Protein AF-A0A820T9Z4-F1 (afdb_monomer_lite)

Structure (mmCIF, N/CA/C/O backbone):
data_AF-A0A820T9Z4-F1
#
_entry.id   AF-A0A820T9Z4-F1
#
loop_
_atom_site.group_PDB
_atom_site.id
_atom_site.type_symbol
_atom_site.label_atom_id
_atom_site.label_alt_id
_atom_site.label_comp_id
_atom_site.label_asym_id
_atom_site.label_entity_id
_atom_site.label_seq_id
_atom_site.pdbx_PDB_ins_code
_atom_site.Cartn_x
_atom_site.Cartn_y
_atom_site.Cartn_z
_atom_site.occupancy
_atom_site.B_iso_or_equiv
_atom_site.auth_seq_id
_atom_site.auth_comp_id
_atom_site.auth_asym_id
_atom_site.auth_atom_id
_atom_site.pdbx_PDB_model_num
ATOM 1 N N . MET A 1 1 ? -10.620 9.710 12.902 1.00 73.00 1 MET A N 1
ATOM 2 C CA . MET A 1 1 ? -9.878 10.283 11.767 1.00 73.00 1 MET A CA 1
ATOM 3 C C . MET A 1 1 ? -8.495 9.662 11.683 1.00 73.00 1 MET A C 1
ATOM 5 O O . MET A 1 1 ? -7.692 9.836 12.588 1.00 73.00 1 MET A O 1
ATOM 9 N N . LEU A 1 2 ? -8.281 8.861 10.643 1.00 75.75 2 LEU A N 1
ATOM 10 C CA . LEU A 1 2 ? -7.018 8.223 10.296 1.00 75.75 2 LEU A CA 1
ATOM 11 C C . LEU A 1 2 ? -6.470 8.927 9.055 1.00 75.75 2 LEU A C 1
ATOM 13 O O . LEU A 1 2 ? -7.157 8.989 8.034 1.00 75.75 2 LEU A O 1
ATOM 17 N N . THR A 1 3 ? -5.241 9.421 9.142 1.00 80.69 3 THR A N 1
ATOM 18 C CA . THR A 1 3 ? -4.531 9.989 7.995 1.00 80.69 3 THR A CA 1
ATOM 19 C C . THR A 1 3 ? -3.560 8.948 7.468 1.00 80.69 3 THR A C 1
ATOM 21 O O . THR A 1 3 ? -2.650 8.517 8.178 1.00 80.69 3 THR A O 1
ATOM 24 N N . ILE A 1 4 ? -3.767 8.532 6.224 1.00 77.88 4 ILE A N 1
ATOM 25 C CA . ILE A 1 4 ? -2.892 7.597 5.524 1.00 77.88 4 ILE A CA 1
ATOM 26 C C . ILE A 1 4 ? -2.071 8.417 4.541 1.00 77.88 4 ILE A C 1
ATOM 28 O O . ILE A 1 4 ? -2.635 9.112 3.700 1.00 77.88 4 ILE A O 1
ATOM 32 N N . THR A 1 5 ? -0.753 8.343 4.659 1.00 80.38 5 THR A N 1
ATOM 33 C CA . THR A 1 5 ? 0.201 9.002 3.771 1.00 80.38 5 THR A CA 1
ATOM 34 C C . THR A 1 5 ? 1.020 7.957 3.033 1.00 80.38 5 THR A C 1
ATOM 36 O O . THR A 1 5 ? 1.275 6.857 3.529 1.00 80.38 5 THR A O 1
ATOM 39 N N . TRP A 1 6 ? 1.449 8.291 1.828 1.00 80.75 6 TRP A N 1
ATOM 40 C CA . TRP A 1 6 ? 2.347 7.456 1.048 1.00 80.75 6 TRP A CA 1
ATOM 41 C C . TRP A 1 6 ? 3.379 8.328 0.350 1.00 80.75 6 TRP A C 1
ATOM 43 O O . TRP A 1 6 ? 3.104 9.452 -0.068 1.00 80.75 6 TRP A O 1
ATOM 53 N N . GLU A 1 7 ? 4.581 7.785 0.225 1.00 71.88 7 GLU A N 1
ATOM 54 C CA . GLU A 1 7 ? 5.664 8.400 -0.528 1.00 71.88 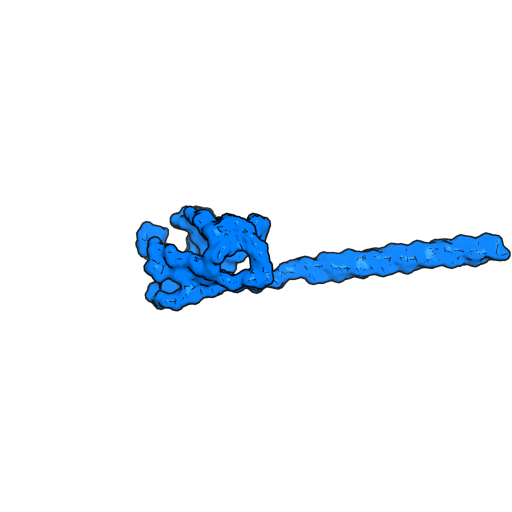7 GLU A CA 1
ATOM 55 C C . GLU A 1 7 ? 6.035 7.475 -1.675 1.00 71.88 7 GLU A C 1
ATOM 57 O O . GLU A 1 7 ? 6.260 6.277 -1.484 1.00 71.88 7 GLU A O 1
ATOM 62 N N . TYR A 1 8 ? 6.092 8.043 -2.875 1.00 67.94 8 TYR A N 1
ATOM 63 C CA . TYR A 1 8 ? 6.411 7.306 -4.083 1.00 67.94 8 TYR A CA 1
ATOM 64 C C . TYR A 1 8 ? 7.544 7.986 -4.830 1.00 67.94 8 TYR A C 1
ATOM 66 O O . TYR A 1 8 ? 7.559 9.200 -5.015 1.00 67.94 8 TYR A O 1
ATOM 74 N N . THR A 1 9 ? 8.479 7.174 -5.302 1.00 60.81 9 THR A N 1
ATOM 75 C CA . THR A 1 9 ? 9.619 7.612 -6.111 1.00 60.81 9 THR A CA 1
ATOM 76 C C . THR A 1 9 ? 9.312 7.650 -7.612 1.00 60.81 9 THR A C 1
ATOM 78 O O . THR A 1 9 ? 10.121 8.154 -8.384 1.00 60.81 9 THR A O 1
ATOM 81 N N . LEU A 1 10 ? 8.154 7.139 -8.048 1.00 60.81 10 LEU A N 1
ATOM 82 C CA . LEU A 1 10 ? 7.775 6.983 -9.458 1.00 60.81 10 LEU A CA 1
ATOM 83 C C . LEU A 1 10 ? 6.380 7.569 -9.747 1.00 60.81 10 LEU A C 1
ATOM 85 O O . LEU A 1 10 ? 5.541 7.609 -8.847 1.00 60.81 10 LEU A O 1
ATOM 89 N N . PRO A 1 11 ? 6.096 7.980 -11.002 1.00 62.56 11 PRO A N 1
ATOM 90 C CA . PRO A 1 11 ? 4.793 8.514 -11.385 1.00 62.56 11 PRO A CA 1
ATOM 91 C C . PRO A 1 11 ? 3.697 7.449 -11.267 1.00 62.56 11 PRO A C 1
ATOM 93 O O . PRO A 1 11 ? 3.759 6.373 -11.873 1.00 62.56 11 PRO A O 1
ATOM 96 N N . LEU A 1 12 ? 2.672 7.769 -10.485 1.00 72.00 12 LEU A N 1
ATOM 97 C CA . LEU A 1 12 ? 1.583 6.859 -10.146 1.00 72.00 12 LEU A CA 1
ATOM 98 C C . LEU A 1 12 ? 0.534 6.781 -11.255 1.00 72.00 12 LEU A C 1
ATOM 100 O O . LEU A 1 12 ? 0.398 7.701 -12.065 1.00 72.00 12 LEU A O 1
ATOM 104 N N . PRO A 1 13 ? -0.242 5.684 -11.317 1.00 78.62 13 PRO A N 1
ATOM 105 C CA . PRO A 1 13 ? -1.492 5.699 -12.063 1.00 78.62 13 PRO A CA 1
ATOM 106 C C . PRO A 1 13 ? -2.425 6.790 -11.521 1.00 78.62 13 PRO A C 1
ATOM 108 O O . PRO A 1 13 ? -2.401 7.110 -10.338 1.00 78.62 13 PRO A O 1
ATOM 111 N N . ARG A 1 14 ? -3.311 7.299 -12.383 1.00 83.31 14 ARG A N 1
ATOM 112 C CA . ARG A 1 14 ? -4.308 8.319 -12.019 1.00 83.31 14 ARG A CA 1
ATOM 113 C C . ARG A 1 14 ? -5.209 7.899 -10.854 1.00 83.31 14 ARG A C 1
ATOM 115 O O . ARG A 1 14 ? -5.697 8.753 -10.130 1.00 83.31 14 ARG A O 1
ATOM 122 N N . TYR A 1 15 ? -5.418 6.596 -10.675 1.00 83.62 15 TYR A N 1
ATOM 123 C CA . TYR A 1 15 ? -6.235 6.059 -9.598 1.00 83.62 15 TYR A CA 1
ATOM 124 C C . TYR A 1 15 ? -5.507 4.946 -8.847 1.00 83.62 15 TYR A C 1
ATOM 126 O O . TYR A 1 15 ? -4.915 4.052 -9.458 1.00 83.62 15 TYR A O 1
ATOM 134 N N . ILE A 1 16 ? -5.593 5.000 -7.522 1.00 85.69 16 ILE A N 1
ATOM 135 C CA . ILE A 1 16 ? -5.062 4.020 -6.575 1.00 85.69 16 ILE A CA 1
ATOM 136 C C . ILE A 1 16 ? -6.239 3.451 -5.785 1.00 85.69 16 ILE A C 1
ATOM 138 O O . ILE A 1 16 ? -7.150 4.181 -5.399 1.00 85.69 16 ILE A O 1
ATOM 142 N N . HIS A 1 17 ? -6.239 2.145 -5.538 1.00 89.50 17 HIS A N 1
ATOM 143 C CA . HIS A 1 17 ? -7.272 1.509 -4.726 1.00 89.50 17 HIS A CA 1
ATOM 144 C C . HIS A 1 17 ? -6.782 1.346 -3.292 1.00 89.50 17 HIS A C 1
ATOM 146 O O . HIS A 1 17 ? -5.842 0.599 -3.039 1.00 89.50 17 HIS A O 1
ATOM 152 N N . LEU A 1 18 ? -7.455 1.986 -2.346 1.00 87.75 18 LEU A N 1
ATOM 153 C CA . LEU A 1 18 ? -7.281 1.725 -0.926 1.00 87.75 18 LEU A CA 1
ATOM 154 C C . LEU A 1 18 ? -8.298 0.679 -0.475 1.00 87.75 18 LEU A C 1
ATOM 156 O O . LEU A 1 18 ? -9.490 0.807 -0.759 1.00 87.75 18 LEU A O 1
ATOM 160 N N . GLN A 1 19 ? -7.829 -0.331 0.248 1.00 90.06 19 GLN A N 1
ATOM 161 C CA . GLN A 1 19 ? -8.658 -1.354 0.871 1.00 90.06 19 GLN A CA 1
ATOM 162 C C . GLN A 1 19 ? -8.227 -1.570 2.319 1.00 90.06 19 GLN A C 1
ATOM 164 O O . GLN A 1 19 ? -7.035 -1.652 2.603 1.00 90.06 19 GLN A O 1
ATOM 169 N N . ILE A 1 20 ? -9.192 -1.686 3.224 1.00 86.25 20 ILE A N 1
ATOM 170 C CA . ILE A 1 20 ? -8.960 -1.994 4.636 1.00 86.25 20 ILE A CA 1
ATOM 171 C C . ILE A 1 20 ? -9.668 -3.307 4.961 1.00 86.25 20 ILE A C 1
ATOM 173 O O . ILE A 1 20 ? -10.824 -3.494 4.584 1.00 86.25 20 ILE A O 1
ATOM 177 N N . TYR A 1 21 ? -8.973 -4.204 5.651 1.00 86.56 21 TYR A N 1
ATOM 178 C CA . TYR A 1 21 ? -9.431 -5.547 5.998 1.00 86.56 21 TYR A CA 1
ATOM 179 C C . TYR A 1 21 ? -9.254 -5.804 7.492 1.00 86.56 21 TYR A C 1
ATOM 181 O O . TYR A 1 21 ? -8.419 -5.171 8.145 1.00 86.56 21 TYR A O 1
ATOM 189 N N . TYR A 1 22 ? -9.976 -6.793 8.010 1.00 82.12 22 TYR A N 1
ATOM 190 C CA . TYR A 1 22 ? -9.630 -7.415 9.285 1.00 82.12 22 TYR A CA 1
ATOM 191 C C . TYR A 1 22 ? -8.476 -8.400 9.071 1.00 82.12 22 TYR A C 1
ATOM 193 O O . TYR A 1 22 ? -8.435 -9.090 8.056 1.00 82.12 22 TYR A O 1
ATOM 201 N N . GLU A 1 23 ? -7.548 -8.509 10.024 1.00 75.44 23 GLU A N 1
ATOM 202 C CA . GLU A 1 23 ? -6.407 -9.430 9.882 1.00 75.44 23 GLU A CA 1
ATOM 203 C C . GLU A 1 23 ? -6.846 -10.894 9.702 1.00 75.44 23 GLU A C 1
ATOM 205 O O . GLU A 1 23 ? -6.315 -11.608 8.856 1.00 75.44 23 GLU A O 1
ATOM 210 N N . ASN A 1 24 ? -7.882 -11.311 10.433 1.00 71.75 24 ASN A N 1
ATOM 211 C CA . ASN A 1 24 ? -8.366 -12.693 10.446 1.00 71.75 24 ASN A CA 1
ATOM 212 C C . ASN A 1 24 ? -9.565 -12.947 9.515 1.00 71.75 24 ASN A C 1
ATOM 214 O O . ASN A 1 24 ? -10.123 -14.043 9.527 1.00 71.75 24 ASN A O 1
ATOM 218 N N . ASN A 1 25 ? -10.007 -11.954 8.735 1.00 67.62 25 ASN A N 1
ATOM 219 C CA . ASN A 1 25 ? -11.165 -12.103 7.857 1.00 67.62 25 ASN A CA 1
ATOM 220 C C . ASN A 1 25 ? -10.946 -11.349 6.533 1.00 67.62 25 ASN A C 1
ATOM 222 O O . ASN A 1 25 ? -10.733 -10.137 6.560 1.00 67.62 25 ASN A O 1
ATOM 226 N N . PRO A 1 26 ? -11.057 -12.017 5.368 1.00 67.50 26 PRO A N 1
ATOM 227 C CA . PRO A 1 26 ? -10.891 -11.377 4.061 1.00 67.50 26 PRO A CA 1
ATOM 228 C C . PRO A 1 26 ? -11.987 -10.353 3.719 1.00 67.50 26 PRO A C 1
ATOM 230 O O . PRO A 1 26 ? -11.958 -9.772 2.633 1.00 67.50 26 PRO A O 1
ATOM 233 N N . HIS A 1 27 ? -12.968 -10.128 4.597 1.00 78.50 27 HIS A N 1
ATOM 234 C CA . HIS A 1 27 ? -14.007 -9.138 4.372 1.00 78.50 27 HIS A CA 1
ATOM 235 C C . HIS A 1 27 ? -13.441 -7.711 4.351 1.00 78.50 27 HIS A C 1
ATOM 237 O O . HIS A 1 27 ? -12.763 -7.263 5.280 1.00 78.50 27 HIS A O 1
ATOM 243 N N . VAL A 1 28 ? -13.734 -7.001 3.261 1.00 78.62 28 VAL A N 1
ATOM 244 C CA . VAL A 1 28 ? -13.301 -5.623 3.042 1.00 78.62 28 VAL A CA 1
ATOM 245 C C . VAL A 1 28 ? -14.187 -4.694 3.864 1.00 78.62 28 VAL A C 1
ATOM 247 O O . VAL A 1 28 ? -15.386 -4.601 3.624 1.00 78.62 28 VAL A O 1
ATOM 250 N N . ILE A 1 29 ? -13.577 -3.998 4.816 1.00 82.12 29 ILE A N 1
ATOM 251 C CA . ILE A 1 29 ? -14.227 -3.017 5.692 1.00 82.12 29 ILE A CA 1
ATOM 252 C C . ILE A 1 29 ? -14.487 -1.724 4.926 1.00 82.12 29 ILE A C 1
ATOM 254 O O . ILE A 1 29 ? -15.546 -1.113 5.029 1.00 82.12 29 ILE A O 1
ATOM 258 N N . LEU A 1 30 ? -13.488 -1.304 4.154 1.00 85.00 30 LEU A N 1
ATOM 259 C CA . LEU A 1 30 ? -13.527 -0.080 3.376 1.00 85.00 30 LEU A CA 1
ATOM 260 C C . LEU A 1 30 ? -12.796 -0.303 2.063 1.00 85.00 30 LEU A C 1
ATOM 262 O O . LEU A 1 30 ? -11.683 -0.828 2.051 1.00 85.00 30 LEU A O 1
ATOM 266 N N . GLN A 1 31 ? -13.395 0.161 0.972 1.00 87.88 31 GLN A N 1
ATOM 267 C CA . GLN A 1 31 ? -12.745 0.245 -0.326 1.00 87.88 31 GLN A CA 1
ATOM 268 C C . GLN A 1 31 ? -12.993 1.615 -0.939 1.00 87.88 31 GLN A C 1
ATOM 270 O O . GLN A 1 31 ? -14.136 2.053 -1.049 1.00 87.88 31 GLN A O 1
ATOM 275 N N . ARG A 1 32 ? -11.924 2.281 -1.375 1.00 86.44 32 ARG A N 1
ATOM 276 C CA . ARG A 1 32 ? -12.017 3.599 -2.002 1.00 86.44 32 ARG A CA 1
ATOM 277 C C . ARG A 1 32 ? -11.009 3.753 -3.133 1.00 86.44 32 ARG A C 1
ATOM 279 O O . ARG A 1 32 ? -9.877 3.291 -3.036 1.00 86.44 32 ARG A 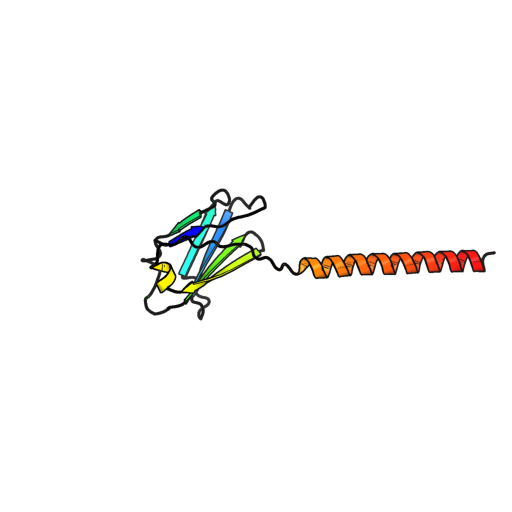O 1
ATOM 286 N N . LEU A 1 33 ? -11.440 4.421 -4.198 1.00 86.81 33 LEU A N 1
ATOM 287 C CA . LEU A 1 33 ? -10.573 4.925 -5.258 1.00 86.81 33 LEU A CA 1
ATOM 288 C C . LEU A 1 33 ? -10.041 6.301 -4.856 1.00 86.81 33 LEU A C 1
ATOM 290 O O . LEU A 1 33 ? -10.815 7.181 -4.479 1.00 86.81 33 LEU A O 1
ATOM 294 N N . ILE A 1 34 ? -8.729 6.465 -4.936 1.00 86.12 34 ILE A N 1
ATOM 295 C CA . ILE A 1 34 ? -8.008 7.687 -4.587 1.00 86.12 34 ILE A CA 1
ATOM 296 C C . ILE A 1 34 ? -7.295 8.193 -5.834 1.00 86.12 34 ILE A C 1
ATOM 298 O O . ILE A 1 34 ? -6.825 7.393 -6.642 1.00 86.12 34 ILE A O 1
ATOM 302 N N . ASP A 1 35 ? -7.222 9.510 -5.996 1.00 82.94 35 ASP A N 1
ATOM 303 C CA . ASP A 1 35 ? -6.392 10.120 -7.029 1.00 82.94 35 ASP A CA 1
ATOM 304 C C . ASP A 1 35 ? -4.907 9.888 -6.711 1.00 82.94 35 ASP A C 1
ATOM 306 O O . ASP A 1 35 ? -4.431 10.242 -5.633 1.00 82.94 35 ASP A O 1
ATOM 310 N N . GLY A 1 36 ? -4.172 9.301 -7.655 1.00 75.81 36 GLY A N 1
ATOM 311 C CA . GLY A 1 36 ? -2.740 9.048 -7.499 1.00 75.81 36 GLY A CA 1
ATOM 312 C C . GLY A 1 36 ? -1.879 10.311 -7.466 1.00 75.81 36 GLY A C 1
ATOM 313 O O . GLY A 1 36 ? -0.706 10.220 -7.128 1.00 75.81 36 GLY A O 1
ATOM 314 N N . GLY A 1 37 ? -2.432 11.484 -7.793 1.00 77.00 37 GLY A N 1
ATOM 315 C CA . GLY A 1 37 ? -1.764 12.772 -7.590 1.00 77.00 37 GLY A CA 1
ATOM 316 C C . GLY A 1 37 ? -1.763 13.258 -6.134 1.00 77.00 37 GLY A C 1
ATOM 317 O O . GLY A 1 37 ? -1.034 14.194 -5.810 1.00 77.00 37 GLY A O 1
ATOM 318 N N . GLN A 1 38 ? -2.570 12.657 -5.255 1.00 79.94 38 GLN A N 1
ATOM 319 C CA . GLN A 1 38 ? -2.578 12.972 -3.826 1.00 79.94 38 GLN A CA 1
ATOM 320 C C . GLN A 1 38 ? -1.597 12.058 -3.091 1.00 79.94 38 GLN A C 1
ATOM 322 O O . GLN A 1 38 ? -1.517 10.875 -3.401 1.00 79.94 38 GLN A O 1
ATOM 327 N N . ASN A 1 39 ? -0.872 12.595 -2.103 1.00 80.56 39 ASN A N 1
ATOM 328 C CA . ASN A 1 39 ? 0.093 11.841 -1.278 1.00 80.56 39 ASN A CA 1
ATOM 329 C C . ASN A 1 39 ? -0.470 11.432 0.090 1.00 80.56 39 ASN A C 1
ATOM 331 O O . ASN A 1 39 ? 0.204 10.792 0.899 1.00 80.56 39 ASN A O 1
ATOM 335 N N . SER A 1 40 ? -1.699 11.850 0.378 1.00 82.69 40 SER A N 1
ATOM 336 C CA . SER A 1 40 ? -2.366 11.574 1.633 1.00 82.69 40 SER A CA 1
ATOM 337 C C . SER A 1 40 ? -3.874 11.538 1.453 1.00 82.69 40 SER A C 1
ATOM 339 O O . SER A 1 40 ? -4.434 12.182 0.566 1.00 82.69 40 SER A O 1
ATOM 341 N N . ILE A 1 41 ? -4.534 10.786 2.323 1.00 83.94 41 ILE A N 1
ATOM 342 C CA . ILE A 1 41 ? -5.982 10.801 2.462 1.00 83.94 41 ILE A CA 1
ATOM 343 C C . ILE A 1 41 ? -6.355 10.758 3.934 1.00 83.94 41 ILE A C 1
ATOM 345 O O . ILE A 1 41 ? -5.757 10.038 4.738 1.00 83.94 41 ILE A O 1
ATOM 349 N N . GLU A 1 42 ? -7.388 11.513 4.266 1.00 82.88 42 GLU A N 1
ATOM 350 C CA . GLU A 1 42 ? -8.012 11.478 5.575 1.00 82.88 42 GLU A CA 1
ATOM 351 C C . GLU A 1 42 ? -9.301 10.674 5.486 1.00 82.88 42 GLU A C 1
ATOM 353 O O . GLU A 1 42 ? -10.140 10.873 4.602 1.00 82.88 42 GLU A O 1
ATOM 358 N N . ILE A 1 43 ? -9.436 9.717 6.394 1.00 78.50 43 ILE A N 1
ATOM 359 C CA . ILE A 1 43 ? -10.578 8.817 6.448 1.00 78.50 43 ILE A CA 1
ATOM 360 C C . ILE A 1 43 ? -11.122 8.875 7.857 1.00 78.50 43 ILE A C 1
ATOM 362 O O . ILE A 1 43 ? -10.399 8.608 8.825 1.00 78.50 43 ILE A O 1
ATOM 366 N N . ASP A 1 44 ? -12.406 9.203 7.994 1.00 76.25 44 ASP A N 1
ATOM 367 C CA . ASP A 1 44 ? -13.042 9.007 9.282 1.00 76.25 44 ASP A CA 1
ATOM 368 C C . ASP A 1 44 ? -13.385 7.538 9.466 1.00 76.25 44 ASP A C 1
ATOM 370 O O . ASP A 1 44 ? -14.373 7.011 8.971 1.00 76.25 44 ASP A O 1
ATOM 374 N N . ILE A 1 45 ? -12.471 6.853 10.131 1.00 72.50 45 ILE A N 1
ATOM 375 C CA . ILE A 1 45 ? -12.525 5.413 10.292 1.00 72.50 45 ILE A CA 1
ATOM 376 C C . ILE A 1 45 ? -13.473 5.000 11.435 1.00 72.50 45 ILE A C 1
ATOM 378 O O . ILE A 1 45 ? -13.797 3.826 11.564 1.00 72.50 45 ILE A O 1
ATOM 382 N N . LYS A 1 46 ? -13.963 5.958 12.241 1.00 70.12 46 LYS A N 1
ATOM 383 C CA . LYS A 1 46 ? -14.862 5.704 13.381 1.00 70.12 46 LYS A CA 1
ATOM 384 C C . LYS A 1 46 ? -16.168 5.016 12.980 1.00 70.12 46 LYS A C 1
ATOM 386 O O . LYS A 1 46 ? -16.645 4.184 13.738 1.00 70.12 46 LYS A O 1
ATOM 391 N N . ASP A 1 47 ? -16.684 5.312 11.791 1.00 64.25 47 ASP A N 1
ATOM 392 C CA . ASP A 1 47 ? -17.942 4.734 11.303 1.00 64.25 47 ASP A CA 1
ATOM 393 C C . ASP A 1 47 ? -17.784 3.288 10.800 1.00 64.25 47 ASP A C 1
ATOM 395 O O . ASP A 1 47 ? -18.771 2.585 10.602 1.00 64.25 47 ASP A O 1
ATOM 399 N N . TYR A 1 48 ? -16.543 2.835 10.589 1.00 67.75 48 TYR A N 1
ATOM 400 C CA . TYR A 1 48 ? -16.238 1.565 9.922 1.00 67.75 48 TYR A CA 1
ATOM 401 C C . TYR A 1 48 ? -15.541 0.546 10.831 1.00 67.75 48 TYR A C 1
ATOM 403 O O . TYR A 1 48 ? -15.517 -0.644 10.516 1.00 67.75 48 TYR A O 1
ATOM 411 N N . LEU A 1 49 ? -14.952 0.987 11.946 1.00 68.06 49 LEU A N 1
ATOM 412 C CA . LEU A 1 49 ? -14.267 0.103 12.890 1.00 68.06 49 LEU A CA 1
ATOM 413 C C . LEU A 1 49 ? -15.266 -0.454 13.887 1.00 68.06 49 LEU A C 1
ATOM 415 O O . LEU A 1 49 ? -15.997 0.285 14.541 1.00 68.06 49 LEU A O 1
ATOM 419 N N . THR A 1 50 ? -15.235 -1.768 14.054 1.00 62.72 50 THR A N 1
ATOM 420 C CA . THR A 1 50 ? -15.958 -2.429 15.133 1.00 62.72 50 THR A CA 1
ATOM 421 C C . THR A 1 50 ? -14.990 -2.733 16.273 1.00 62.72 50 THR A C 1
ATOM 423 O O . THR A 1 50 ? -13.828 -3.069 16.051 1.00 62.72 50 THR A O 1
ATOM 426 N N . GLU A 1 51 ? -15.450 -2.629 17.520 1.00 60.28 51 GLU A N 1
ATOM 427 C CA . GLU A 1 51 ? -14.620 -2.884 18.713 1.00 60.28 51 GLU A CA 1
ATOM 428 C C . GLU A 1 51 ? -14.083 -4.327 18.791 1.00 60.28 51 GLU A C 1
ATOM 430 O O . GLU A 1 51 ? -13.171 -4.615 19.561 1.00 60.28 51 GLU A O 1
ATOM 435 N N . TYR A 1 52 ? -14.613 -5.231 17.963 1.00 55.47 52 TYR A N 1
ATOM 436 C CA . TYR A 1 52 ? -14.307 -6.660 17.964 1.00 55.47 52 TYR A CA 1
ATOM 437 C C . TYR A 1 52 ? -12.948 -7.034 17.360 1.00 55.47 52 TYR A C 1
ATOM 439 O O . TYR A 1 52 ? -12.554 -8.196 17.441 1.00 55.47 52 TYR A O 1
ATOM 447 N N . SER A 1 53 ? -12.220 -6.105 16.737 1.00 61.00 53 SER A N 1
ATOM 448 C CA . SER A 1 53 ? -10.879 -6.382 16.209 1.00 61.00 53 SER A CA 1
ATOM 449 C C . SER A 1 53 ? -9.876 -5.323 16.625 1.00 61.00 53 SER A C 1
ATOM 451 O O . SER A 1 53 ? -10.066 -4.126 16.413 1.00 61.00 53 SER A O 1
ATOM 453 N N . SER A 1 54 ? -8.773 -5.796 17.202 1.00 69.06 54 SER A N 1
ATOM 454 C CA . SER A 1 54 ? -7.631 -4.975 17.588 1.00 69.06 54 SER A CA 1
ATOM 455 C C . SER A 1 54 ? -6.670 -4.726 16.427 1.00 69.06 54 SER A C 1
ATOM 457 O O . SER A 1 54 ? -5.894 -3.781 16.513 1.00 69.06 54 SER A O 1
ATOM 459 N N . LEU A 1 55 ? -6.724 -5.533 15.358 1.00 74.62 55 LEU A N 1
ATOM 460 C CA . LEU A 1 55 ? -5.772 -5.531 14.245 1.00 74.62 55 LEU A CA 1
ATOM 461 C C . LEU A 1 55 ? -6.472 -5.404 12.885 1.00 74.62 55 LEU A C 1
ATOM 463 O O . LEU A 1 55 ? -7.386 -6.160 12.548 1.00 74.62 55 LEU A O 1
ATOM 467 N N . TYR A 1 56 ? -5.993 -4.447 12.097 1.00 80.31 56 TYR A N 1
ATOM 468 C CA . TYR A 1 56 ? -6.492 -4.090 10.774 1.00 80.31 56 TYR A CA 1
ATOM 469 C C . TYR A 1 56 ? -5.357 -4.136 9.767 1.00 80.31 56 TYR A C 1
ATOM 471 O O . TYR A 1 56 ? -4.236 -3.741 10.075 1.00 80.31 56 TYR A O 1
ATOM 479 N N . ILE A 1 57 ? -5.647 -4.563 8.545 1.00 85.50 57 ILE A N 1
ATOM 480 C CA . ILE A 1 57 ? -4.692 -4.512 7.441 1.00 85.50 57 ILE A CA 1
ATOM 481 C C . ILE A 1 57 ? -5.139 -3.418 6.486 1.00 85.50 57 ILE A C 1
ATOM 483 O O . ILE A 1 57 ? -6.235 -3.474 5.934 1.00 85.50 57 ILE A O 1
ATOM 487 N N . ILE A 1 58 ? -4.281 -2.430 6.268 1.00 86.12 58 ILE A N 1
ATOM 488 C CA . ILE A 1 58 ? -4.510 -1.349 5.312 1.00 86.12 58 ILE A CA 1
ATOM 489 C C . ILE A 1 58 ? -3.650 -1.635 4.093 1.00 86.12 58 ILE A C 1
ATOM 491 O O . ILE A 1 58 ? -2.433 -1.743 4.220 1.00 86.12 58 ILE A O 1
ATOM 495 N N . CYS A 1 59 ? -4.268 -1.746 2.920 1.00 86.75 59 CYS A N 1
ATOM 496 C CA . CYS A 1 59 ? -3.581 -2.005 1.665 1.00 86.75 59 CYS A CA 1
ATOM 497 C C . CYS A 1 59 ? -3.852 -0.923 0.619 1.00 86.75 59 CYS A C 1
ATOM 499 O O . CYS A 1 59 ? -4.998 -0.548 0.378 1.00 86.75 59 CYS A O 1
ATOM 501 N N . LEU A 1 60 ? -2.797 -0.502 -0.072 1.00 86.44 60 LEU A N 1
ATOM 502 C CA . LEU A 1 60 ? -2.846 0.301 -1.287 1.00 86.44 60 LEU A CA 1
ATOM 503 C C . LEU A 1 60 ? -2.516 -0.592 -2.485 1.00 86.44 60 LEU A C 1
ATOM 505 O O . LEU A 1 60 ? -1.398 -1.088 -2.605 1.00 86.44 60 LEU A O 1
ATOM 509 N N . ASN A 1 61 ? -3.474 -0.793 -3.385 1.00 85.56 61 ASN A N 1
ATOM 510 C CA . ASN A 1 61 ? -3.247 -1.453 -4.666 1.00 85.56 61 ASN A CA 1
ATOM 511 C C . ASN A 1 61 ? -2.946 -0.400 -5.734 1.00 85.56 61 ASN A C 1
ATOM 513 O O . ASN A 1 61 ? -3.796 0.425 -6.083 1.00 85.56 61 ASN A O 1
ATOM 517 N N . ILE A 1 62 ? -1.741 -0.473 -6.286 1.00 82.81 62 ILE A N 1
ATOM 518 C CA . ILE A 1 62 ? -1.237 0.395 -7.342 1.00 82.81 62 ILE A CA 1
ATOM 519 C C . ILE A 1 62 ? -0.919 -0.495 -8.538 1.00 82.81 62 ILE A C 1
ATOM 521 O O . ILE A 1 62 ? 0.086 -1.207 -8.552 1.00 82.81 62 ILE A O 1
ATOM 525 N N . ARG A 1 63 ? -1.773 -0.459 -9.564 1.00 80.19 63 ARG A N 1
ATOM 526 C CA . ARG A 1 63 ? -1.685 -1.370 -10.720 1.00 80.19 63 ARG A CA 1
ATOM 527 C C . ARG A 1 63 ? -1.677 -2.839 -10.259 1.00 80.19 63 ARG A C 1
ATOM 529 O O . ARG A 1 63 ? -2.681 -3.306 -9.735 1.00 80.19 63 ARG A O 1
ATOM 536 N N . HIS A 1 64 ? -0.562 -3.545 -10.448 1.00 76.75 64 HIS A N 1
ATOM 537 C CA . HIS A 1 64 ? -0.379 -4.945 -10.057 1.00 76.75 64 HIS A CA 1
ATOM 538 C C . HIS A 1 64 ? 0.255 -5.114 -8.670 1.00 76.75 64 HIS A C 1
ATOM 540 O O . HIS A 1 64 ? 0.288 -6.228 -8.155 1.00 76.75 64 HIS A O 1
ATOM 546 N N . ASN A 1 65 ? 0.735 -4.030 -8.056 1.00 78.62 65 ASN A N 1
ATOM 547 C CA . ASN A 1 65 ? 1.414 -4.082 -6.769 1.00 78.62 65 ASN A CA 1
ATOM 548 C C . ASN A 1 65 ? 0.430 -3.783 -5.638 1.00 78.62 65 ASN A C 1
ATOM 550 O O . ASN A 1 65 ? -0.349 -2.833 -5.715 1.00 78.62 65 ASN A O 1
ATOM 554 N N . LYS A 1 66 ? 0.489 -4.583 -4.573 1.00 85.38 66 LYS A N 1
ATOM 555 C CA . LYS A 1 66 ? -0.329 -4.439 -3.366 1.00 85.38 66 LYS A CA 1
ATOM 556 C C . LYS A 1 66 ? 0.578 -4.151 -2.171 1.00 85.38 66 LYS A C 1
ATOM 558 O O . LYS A 1 66 ? 1.380 -4.997 -1.791 1.00 85.38 66 LYS A O 1
ATOM 563 N N . TYR A 1 67 ? 0.439 -2.967 -1.582 1.00 83.50 67 TYR A N 1
ATOM 564 C CA . TYR A 1 67 ? 1.238 -2.489 -0.451 1.00 83.50 67 TYR A CA 1
ATOM 565 C C . TYR A 1 67 ? 0.399 -2.513 0.819 1.00 83.50 67 TYR A C 1
ATOM 567 O O . TYR A 1 67 ? -0.485 -1.676 0.965 1.00 83.50 67 TYR A O 1
ATOM 575 N N . CYS A 1 68 ? 0.653 -3.460 1.720 1.00 84.69 68 CYS A N 1
ATOM 576 C CA . CYS A 1 68 ? -0.140 -3.652 2.933 1.00 84.69 68 CYS A CA 1
ATOM 577 C C . CYS A 1 68 ? 0.651 -3.351 4.205 1.00 84.69 68 CYS A C 1
ATOM 579 O O . CYS A 1 68 ? 1.845 -3.635 4.282 1.00 84.69 68 CYS A O 1
ATOM 581 N N . ARG A 1 69 ? -0.037 -2.844 5.228 1.00 82.94 69 ARG A N 1
ATOM 582 C CA . ARG A 1 69 ? 0.500 -2.679 6.577 1.00 82.94 69 ARG A CA 1
ATOM 583 C C . ARG A 1 69 ? -0.541 -3.072 7.613 1.00 82.94 69 ARG A C 1
ATOM 585 O O . ARG A 1 69 ? -1.684 -2.619 7.545 1.00 82.94 69 ARG A O 1
ATOM 592 N N . ASN A 1 70 ? -0.118 -3.881 8.579 1.00 81.31 70 ASN A N 1
ATOM 593 C CA . ASN A 1 70 ? -0.939 -4.224 9.733 1.00 81.31 70 ASN A CA 1
ATOM 594 C C . ASN A 1 70 ? -0.870 -3.073 10.745 1.00 81.31 70 ASN A C 1
ATOM 596 O O . ASN A 1 70 ? 0.194 -2.494 10.976 1.00 81.31 70 ASN A O 1
ATOM 600 N N . MET A 1 71 ? -2.011 -2.734 11.328 1.00 74.44 71 MET A N 1
ATOM 601 C CA . MET A 1 71 ? -2.191 -1.634 12.263 1.00 74.44 71 MET A CA 1
ATOM 602 C C . MET A 1 71 ? -3.041 -2.071 13.443 1.00 74.44 71 MET A C 1
ATOM 604 O O . MET A 1 71 ? -4.067 -2.725 13.270 1.00 74.44 71 MET A O 1
ATOM 608 N N . GLN A 1 72 ? -2.636 -1.649 14.638 1.00 75.19 72 GLN A N 1
ATOM 609 C CA . GLN A 1 72 ? -3.425 -1.853 15.845 1.00 75.19 72 GLN A CA 1
ATOM 610 C C . GLN A 1 72 ? -4.393 -0.689 16.079 1.00 75.19 72 GLN A C 1
ATOM 612 O O . GLN A 1 72 ? -4.054 0.470 15.847 1.00 75.19 72 GLN A O 1
ATOM 617 N N . LEU A 1 73 ? -5.589 -0.981 16.593 1.00 69.00 73 LEU A N 1
ATOM 618 C CA . LEU A 1 73 ? -6.640 0.006 16.860 1.00 69.00 73 LEU A CA 1
ATOM 619 C C . LEU A 1 73 ? -6.169 1.138 17.793 1.00 69.00 73 LEU A C 1
ATOM 621 O O . LEU A 1 73 ? -6.557 2.291 17.620 1.00 69.00 73 LEU A O 1
ATOM 625 N N . GLU A 1 74 ? -5.302 0.836 18.761 1.00 65.12 74 GLU A N 1
ATOM 626 C CA . GLU A 1 74 ? -4.725 1.840 19.665 1.00 65.12 74 GLU A CA 1
ATOM 627 C C . GLU A 1 74 ? -3.829 2.844 18.928 1.00 65.12 74 GLU A C 1
ATOM 629 O O . GLU A 1 74 ? -3.890 4.041 19.206 1.00 65.12 74 GLU A O 1
ATOM 634 N N . GLN A 1 75 ? -3.086 2.385 17.917 1.00 57.91 75 GLN A N 1
ATOM 635 C CA . GLN A 1 75 ? -2.263 3.249 17.066 1.00 57.91 75 GLN A CA 1
ATOM 636 C C . GLN A 1 75 ? -3.105 4.136 16.146 1.00 57.91 75 GLN A C 1
ATOM 638 O O . GLN A 1 75 ? -2.646 5.192 15.734 1.00 57.91 75 GLN A O 1
ATOM 643 N N . ILE A 1 76 ? -4.339 3.734 15.834 1.00 57.72 76 ILE A N 1
ATOM 644 C CA . ILE A 1 76 ? -5.298 4.556 15.080 1.00 57.72 76 ILE A CA 1
ATOM 645 C C . ILE A 1 76 ? -5.885 5.659 15.977 1.00 57.72 76 ILE A C 1
ATOM 647 O O . ILE A 1 76 ? -6.211 6.745 15.497 1.00 57.72 76 ILE A O 1
ATOM 651 N N . LYS A 1 77 ? -6.021 5.400 17.286 1.00 56.50 77 LYS A N 1
ATOM 652 C CA . LYS A 1 77 ? -6.463 6.406 18.266 1.00 56.50 77 LYS A CA 1
ATOM 653 C C . LYS A 1 77 ? -5.374 7.444 18.545 1.00 56.50 77 LYS A C 1
ATOM 655 O O . LYS A 1 77 ? -5.705 8.609 18.756 1.00 56.50 77 LYS A O 1
ATOM 660 N N . SER A 1 78 ? -4.099 7.052 18.521 1.00 53.94 78 SER A N 1
ATOM 661 C CA . SER A 1 78 ? -2.984 8.001 18.520 1.00 53.94 78 SER A CA 1
ATOM 662 C C . SER A 1 78 ? -2.865 8.626 17.130 1.00 53.94 78 SER A C 1
ATOM 664 O O . SER A 1 78 ? -2.480 7.964 16.179 1.00 53.94 78 SER A O 1
ATOM 666 N N . SER A 1 79 ? -3.231 9.891 16.993 1.00 53.66 79 SER A N 1
ATOM 667 C CA . SER A 1 79 ? -3.413 10.646 15.745 1.00 53.66 79 SER A CA 1
ATOM 668 C C . SER A 1 79 ? -2.138 10.913 14.914 1.00 53.66 79 SER A C 1
ATOM 670 O O . SER A 1 79 ? -1.943 12.018 14.412 1.00 53.66 79 SER A O 1
ATOM 672 N N . SER A 1 80 ? -1.241 9.940 14.775 1.00 55.75 80 SER A N 1
ATOM 673 C CA . SER A 1 80 ? -0.028 10.044 13.963 1.00 55.75 80 SER A CA 1
ATOM 674 C C . SER A 1 80 ? -0.287 9.543 12.535 1.00 55.75 80 SER A C 1
ATOM 676 O O . SER A 1 80 ? -0.948 8.517 12.362 1.00 55.75 80 SER A O 1
ATOM 678 N N . PRO A 1 81 ? 0.222 10.234 11.498 1.00 62.03 81 PRO A N 1
ATOM 679 C CA . PRO A 1 81 ? 0.022 9.826 10.110 1.00 62.03 81 PRO A CA 1
ATOM 680 C C . PRO A 1 81 ? 0.678 8.466 9.836 1.00 62.03 81 PRO A C 1
ATOM 682 O O . PRO A 1 81 ? 1.841 8.236 10.181 1.00 62.03 81 PRO A O 1
ATOM 685 N N . LEU A 1 82 ? -0.065 7.560 9.198 1.00 65.50 82 LEU A N 1
ATOM 686 C CA . LEU A 1 82 ? 0.452 6.260 8.787 1.00 65.50 82 LEU A CA 1
ATOM 687 C C . LEU A 1 82 ? 1.185 6.393 7.456 1.00 65.50 82 LEU A C 1
ATOM 689 O O . LEU A 1 82 ? 0.540 6.500 6.418 1.00 65.50 82 LEU A O 1
ATOM 693 N N . ILE A 1 83 ? 2.511 6.278 7.482 1.00 66.19 83 ILE A N 1
ATOM 694 C CA . ILE A 1 83 ? 3.319 6.237 6.260 1.0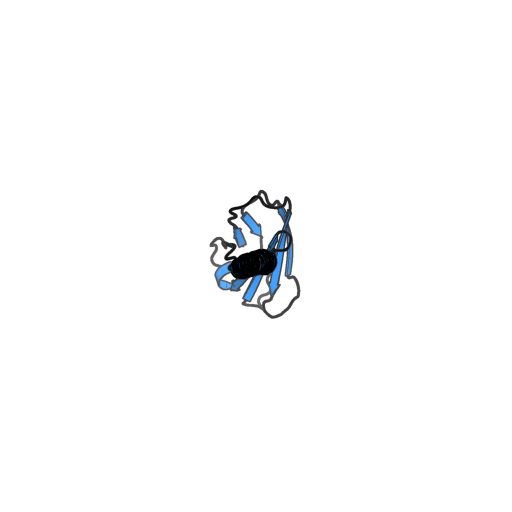0 66.19 83 ILE A CA 1
ATOM 695 C C . ILE A 1 83 ? 3.325 4.804 5.711 1.00 66.19 83 ILE A C 1
ATOM 697 O O . ILE A 1 83 ? 3.863 3.883 6.335 1.00 66.19 83 ILE A O 1
ATOM 701 N N . LEU A 1 84 ? 2.723 4.604 4.544 1.00 60.97 84 LEU A N 1
ATOM 702 C CA . LEU A 1 84 ? 2.849 3.391 3.739 1.00 60.97 84 LEU A CA 1
ATOM 703 C C . LEU A 1 84 ? 4.001 3.593 2.756 1.00 60.97 84 LEU A C 1
ATOM 705 O O . LEU A 1 84 ? 3.833 4.190 1.695 1.00 60.97 84 LEU A O 1
ATOM 709 N N . SER A 1 85 ? 5.185 3.118 3.129 1.00 55.47 85 SER A N 1
ATOM 710 C CA . SER A 1 85 ? 6.338 3.093 2.237 1.00 55.47 85 SER A CA 1
ATOM 711 C C . SER A 1 85 ? 6.362 1.788 1.446 1.00 55.47 85 SER A C 1
ATOM 713 O O . SER A 1 85 ? 6.112 0.699 1.971 1.00 55.47 85 SER A O 1
ATOM 715 N N . SER A 1 86 ? 6.679 1.889 0.157 1.00 48.72 86 SER A N 1
ATOM 716 C CA . SER A 1 86 ? 6.985 0.730 -0.670 1.00 48.72 86 SER A CA 1
ATOM 717 C C . SER A 1 86 ? 8.347 0.177 -0.255 1.00 48.72 86 SER A C 1
ATOM 719 O O . SER A 1 86 ? 9.367 0.512 -0.852 1.00 48.72 86 SER A O 1
ATOM 721 N N . ASN A 1 87 ? 8.385 -0.668 0.774 1.00 43.03 87 ASN A N 1
ATOM 722 C CA . ASN A 1 87 ? 9.556 -1.500 1.021 1.00 43.03 87 ASN A CA 1
ATOM 723 C C . ASN A 1 87 ? 9.471 -2.719 0.099 1.00 43.03 87 ASN A C 1
ATOM 725 O O . ASN A 1 87 ? 9.217 -3.846 0.519 1.00 43.03 87 ASN A O 1
ATOM 729 N N . THR A 1 88 ? 9.581 -2.467 -1.201 1.00 44.47 88 THR A N 1
ATOM 730 C CA . THR A 1 88 ? 9.742 -3.516 -2.193 1.00 44.47 88 THR A CA 1
ATOM 731 C C . THR A 1 88 ? 11.149 -4.074 -2.047 1.00 44.47 88 THR A C 1
ATOM 733 O O . THR A 1 88 ? 12.087 -3.662 -2.722 1.00 44.47 88 THR A O 1
ATOM 736 N N . GLN A 1 89 ? 11.291 -5.092 -1.198 1.00 42.00 89 GLN A N 1
ATOM 737 C CA . GLN A 1 89 ? 12.252 -6.160 -1.461 1.00 42.00 89 GLN A CA 1
ATOM 738 C C . GLN A 1 89 ? 11.697 -6.970 -2.641 1.00 42.00 89 GLN A C 1
ATOM 740 O O . GLN A 1 89 ? 11.231 -8.099 -2.527 1.00 42.00 89 GLN A O 1
ATOM 745 N N . ASP A 1 90 ? 11.633 -6.294 -3.781 1.00 44.91 90 ASP A N 1
ATOM 746 C CA . ASP A 1 90 ? 11.117 -6.817 -5.021 1.00 44.91 90 ASP A CA 1
ATOM 747 C C . ASP A 1 90 ? 12.119 -7.858 -5.508 1.00 44.91 90 ASP A C 1
ATOM 749 O O . ASP A 1 90 ? 13.286 -7.564 -5.778 1.00 44.91 90 ASP A O 1
ATOM 753 N N . ASN A 1 91 ? 11.646 -9.095 -5.637 1.00 45.59 91 ASN A N 1
ATOM 754 C CA . ASN A 1 91 ? 12.387 -10.277 -6.085 1.00 45.59 91 ASN A CA 1
ATOM 755 C C . ASN A 1 91 ? 12.900 -10.163 -7.546 1.00 45.59 91 ASN A C 1
ATOM 757 O O . ASN A 1 91 ? 13.239 -11.154 -8.183 1.00 45.59 91 ASN A O 1
ATOM 761 N N . TYR A 1 92 ? 12.955 -8.953 -8.105 1.00 49.75 92 TYR A N 1
ATOM 762 C CA . TYR A 1 92 ? 13.449 -8.634 -9.440 1.00 49.75 92 TYR A CA 1
ATOM 763 C C . TYR A 1 92 ? 14.980 -8.645 -9.526 1.00 49.75 92 TYR A C 1
ATOM 765 O O . TYR A 1 92 ? 15.518 -8.935 -10.594 1.00 49.75 92 TYR A O 1
ATOM 773 N N . GLN A 1 93 ? 15.692 -8.409 -8.415 1.00 54.91 93 GLN A N 1
ATOM 774 C CA . GLN A 1 93 ? 17.156 -8.536 -8.395 1.00 54.91 93 GLN A CA 1
ATOM 775 C C . GLN A 1 93 ? 17.613 -9.971 -8.693 1.00 54.91 93 GLN A C 1
ATOM 777 O O . GLN A 1 93 ? 18.596 -10.160 -9.409 1.00 54.91 93 GLN A O 1
ATOM 782 N N . SER A 1 94 ? 16.888 -10.982 -8.197 1.00 58.62 94 SER A N 1
ATOM 783 C CA . SER A 1 94 ? 17.241 -12.382 -8.448 1.00 58.62 94 SER A CA 1
ATOM 784 C C . SER A 1 94 ? 17.021 -12.747 -9.919 1.00 58.62 94 SER A C 1
ATOM 786 O O . SER A 1 94 ? 17.931 -13.267 -10.562 1.00 58.62 94 SER A O 1
ATOM 788 N N . LEU A 1 95 ? 15.873 -12.382 -10.499 1.00 62.41 95 LEU A N 1
ATOM 789 C CA . LEU A 1 95 ? 15.570 -12.623 -11.915 1.00 62.41 95 LEU A CA 1
ATOM 790 C C . LEU A 1 95 ? 16.568 -11.940 -12.858 1.00 62.41 95 LEU A C 1
ATOM 792 O O . LEU A 1 95 ? 17.043 -12.572 -13.800 1.00 62.41 95 LEU A O 1
ATOM 796 N N . GLN A 1 96 ? 16.940 -10.684 -12.599 1.00 70.38 96 GLN A N 1
ATOM 797 C CA . GLN A 1 96 ? 17.901 -9.961 -13.437 1.00 70.38 96 GLN A CA 1
ATOM 798 C C . GLN A 1 96 ? 19.301 -10.599 -13.398 1.00 70.38 96 GLN A C 1
ATOM 800 O O . GLN A 1 96 ? 19.967 -10.673 -14.431 1.00 70.38 96 GLN A O 1
ATOM 805 N N . PHE A 1 97 ? 19.718 -11.129 -12.242 1.00 72.25 97 PHE A N 1
ATOM 806 C CA . PHE A 1 97 ? 20.964 -11.888 -12.118 1.00 72.25 97 PHE A CA 1
ATOM 807 C C . PHE A 1 97 ? 20.917 -13.203 -12.913 1.00 72.25 97 PHE A C 1
ATOM 809 O O . PHE A 1 97 ? 21.866 -13.515 -13.633 1.00 72.25 97 PHE A O 1
ATOM 816 N N . PHE A 1 98 ? 19.800 -13.939 -12.865 1.00 74.50 98 PHE A N 1
ATOM 817 C CA . PHE A 1 98 ? 19.625 -15.169 -13.650 1.00 74.50 98 PHE A CA 1
ATOM 818 C C . PHE A 1 98 ? 19.642 -14.917 -15.164 1.00 74.50 98 PHE A C 1
ATOM 820 O O . PHE A 1 98 ? 20.285 -15.673 -15.894 1.00 74.50 98 PHE A O 1
ATOM 827 N N . TYR A 1 99 ? 19.003 -13.845 -15.645 1.00 81.00 99 TYR A N 1
ATOM 828 C CA . TYR A 1 99 ? 19.035 -13.489 -17.070 1.00 81.00 99 TYR A CA 1
ATOM 829 C C . TYR A 1 99 ? 20.438 -13.098 -17.545 1.00 81.00 99 TYR A C 1
ATOM 831 O O . TYR A 1 99 ? 20.850 -13.491 -18.638 1.00 81.00 99 TYR A O 1
ATOM 839 N N . LEU A 1 100 ? 21.191 -12.364 -16.723 1.00 83.50 100 LEU A N 1
ATOM 840 C CA . LEU A 1 100 ? 22.547 -11.935 -17.062 1.00 83.50 100 LEU A CA 1
ATOM 841 C C . LEU A 1 100 ? 23.525 -13.120 -17.072 1.00 83.50 100 LEU A C 1
ATOM 843 O O . LEU A 1 100 ? 24.309 -13.264 -18.011 1.00 83.50 100 LEU A O 1
ATOM 847 N N . LEU A 1 101 ? 23.419 -14.022 -16.090 1.00 85.69 101 LEU A N 1
ATOM 848 C CA . LEU A 1 101 ? 24.216 -15.249 -16.036 1.00 85.69 101 LEU A CA 1
ATOM 849 C C . LEU A 1 101 ? 23.887 -16.193 -17.208 1.00 85.69 101 LEU A C 1
ATOM 851 O O . LEU A 1 101 ? 24.794 -16.725 -17.849 1.00 85.69 101 LEU A O 1
ATOM 855 N N . GLY A 1 102 ? 22.599 -16.340 -17.542 1.00 86.62 102 GLY A N 1
ATOM 856 C CA . GLY A 1 102 ? 22.146 -17.125 -18.693 1.00 86.62 102 GLY A CA 1
ATOM 857 C C . GLY A 1 102 ? 22.679 -16.589 -20.026 1.00 86.62 102 GLY A C 1
ATOM 858 O O . GLY A 1 102 ? 23.155 -17.365 -20.855 1.00 86.62 102 GLY A O 1
ATOM 859 N N . GLY A 1 103 ? 22.674 -15.264 -20.211 1.00 87.50 103 GLY A N 1
ATOM 860 C CA . GLY A 1 103 ? 23.212 -14.615 -21.410 1.00 87.50 103 GLY A CA 1
ATOM 861 C C . GLY A 1 103 ? 24.715 -14.841 -21.600 1.00 87.50 103 GLY A C 1
ATOM 862 O O . GLY A 1 103 ? 25.153 -15.168 -22.704 1.00 87.50 103 GLY A O 1
ATOM 863 N N . ILE A 1 104 ? 25.504 -14.737 -20.523 1.00 90.69 104 ILE A N 1
ATOM 864 C CA . ILE A 1 104 ? 26.958 -14.970 -20.568 1.00 90.69 104 ILE A CA 1
ATOM 865 C C . ILE A 1 104 ? 27.268 -16.432 -20.917 1.00 90.69 104 ILE A C 1
ATOM 867 O O . ILE A 1 104 ? 28.111 -16.689 -21.779 1.00 90.69 104 ILE A O 1
ATOM 871 N N . CYS A 1 105 ? 26.568 -17.393 -20.302 1.00 90.44 105 CYS A N 1
ATOM 872 C CA . CYS A 1 105 ? 26.765 -18.815 -20.593 1.00 90.44 105 CYS A CA 1
ATOM 873 C C . CYS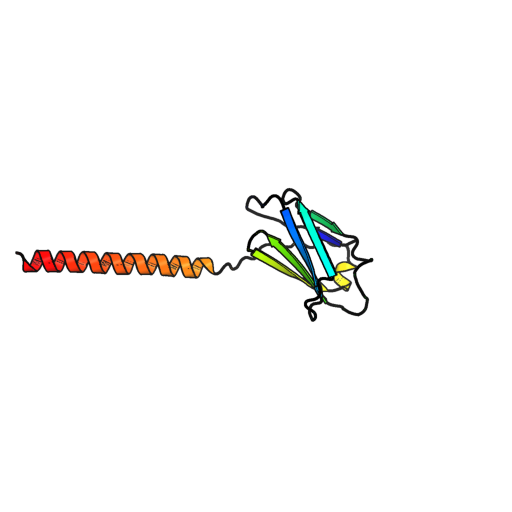 A 1 105 ? 26.466 -19.158 -22.059 1.00 90.44 105 CYS A C 1
ATOM 875 O O . CYS A 1 105 ? 27.263 -19.844 -22.699 1.00 90.44 105 CYS A O 1
ATOM 877 N N . LEU A 1 106 ? 25.358 -18.658 -22.613 1.00 92.19 106 LEU A N 1
ATOM 878 C CA . LEU A 1 106 ? 25.008 -18.894 -24.018 1.00 92.19 106 LEU A CA 1
ATOM 879 C C . LEU A 1 106 ? 26.028 -18.270 -24.979 1.00 92.19 106 LEU A C 1
ATOM 881 O O . LEU A 1 106 ? 26.417 -18.907 -25.960 1.00 92.19 106 LEU A O 1
ATOM 885 N N . GLY A 1 107 ? 26.507 -17.060 -24.674 1.00 90.75 107 GLY A N 1
ATOM 886 C CA . GLY A 1 107 ? 27.555 -16.400 -25.454 1.00 90.75 107 GLY A CA 1
ATOM 887 C C . GLY A 1 107 ? 28.861 -17.198 -25.477 1.00 90.75 107 GLY A C 1
ATOM 888 O O . GLY A 1 107 ? 29.437 -17.406 -26.544 1.00 90.75 107 GLY A O 1
ATOM 889 N N . ALA A 1 108 ? 29.298 -17.711 -24.324 1.00 90.06 108 ALA A N 1
ATOM 890 C CA . ALA A 1 108 ? 30.512 -18.522 -24.225 1.00 90.06 108 ALA A CA 1
ATOM 891 C C . ALA A 1 108 ? 30.417 -19.825 -25.040 1.00 90.06 108 ALA A C 1
ATOM 893 O O . ALA A 1 108 ? 31.365 -20.187 -25.736 1.00 90.06 108 ALA A O 1
ATOM 894 N N . ILE A 1 109 ? 29.261 -20.500 -25.013 1.00 92.56 109 ILE A N 1
ATOM 895 C CA . ILE A 1 109 ? 29.027 -21.724 -25.796 1.00 92.56 109 ILE A CA 1
ATOM 896 C C . ILE A 1 109 ? 29.132 -21.438 -27.299 1.00 92.56 109 ILE A C 1
ATOM 898 O O . ILE A 1 109 ? 29.809 -22.175 -28.015 1.00 92.56 109 ILE A O 1
ATOM 902 N N . LEU A 1 110 ? 28.517 -20.351 -27.777 1.00 92.25 110 LEU A N 1
ATOM 903 C CA . LEU A 1 110 ? 28.583 -19.949 -29.185 1.00 92.25 110 LEU A CA 1
ATOM 904 C C . LEU A 1 110 ? 30.022 -19.690 -29.646 1.00 92.25 110 LEU A C 1
ATOM 906 O O . LEU A 1 110 ? 30.424 -20.181 -30.700 1.00 92.25 110 LEU A O 1
ATOM 910 N N . VAL A 1 111 ? 30.813 -18.971 -28.844 1.00 92.69 111 VAL A N 1
ATOM 911 C CA . VAL A 1 111 ? 32.227 -18.707 -29.156 1.00 92.69 111 VAL A CA 1
ATOM 912 C C . VAL A 1 111 ? 33.032 -20.008 -29.203 1.00 92.69 111 VAL A C 1
ATOM 914 O O . VAL A 1 111 ? 33.805 -20.208 -30.139 1.00 92.69 111 VAL A O 1
ATOM 917 N N . CYS A 1 112 ? 32.818 -20.925 -28.255 1.00 91.56 112 CYS A N 1
ATOM 918 C CA . CYS A 1 112 ? 33.474 -22.234 -28.259 1.00 91.56 112 CYS A CA 1
ATOM 919 C C . CYS A 1 112 ? 33.141 -23.053 -29.514 1.00 91.56 112 CYS A C 1
ATOM 921 O O . CYS A 1 112 ? 34.044 -23.632 -30.114 1.00 91.56 112 CYS A O 1
ATOM 923 N N . ILE A 1 113 ? 31.876 -23.074 -29.949 1.00 92.12 113 ILE A N 1
ATOM 924 C CA . ILE A 1 113 ? 31.465 -23.780 -31.173 1.00 92.12 113 ILE A CA 1
ATOM 925 C C . ILE A 1 113 ? 32.177 -23.192 -32.396 1.00 92.12 113 ILE A C 1
ATOM 927 O O . ILE A 1 113 ? 32.727 -23.942 -33.201 1.00 92.12 113 ILE A O 1
ATOM 931 N N . ILE A 1 114 ? 32.216 -21.862 -32.519 1.00 91.81 114 ILE A N 1
ATOM 932 C CA . ILE A 1 114 ? 32.895 -21.184 -33.632 1.00 91.81 114 ILE A CA 1
ATOM 933 C C . ILE A 1 114 ? 34.389 -21.532 -33.646 1.00 91.81 114 ILE A C 1
ATOM 935 O O . ILE A 1 114 ? 34.925 -21.867 -34.701 1.00 91.81 114 ILE A O 1
ATOM 939 N N . LEU A 1 115 ? 35.055 -21.508 -32.488 1.00 91.69 115 LEU A N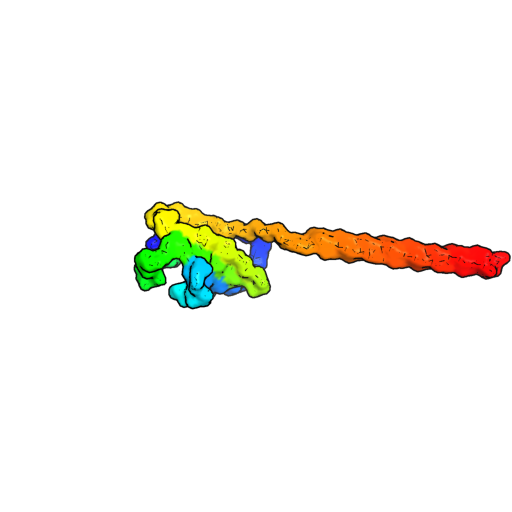 1
ATOM 940 C CA . LEU A 1 115 ? 36.472 -21.865 -32.378 1.00 91.69 115 LEU A CA 1
ATOM 941 C C . LEU A 1 115 ? 36.737 -23.320 -32.782 1.00 91.69 115 LEU A C 1
ATOM 943 O O . LEU A 1 115 ? 37.694 -23.573 -33.508 1.00 91.69 115 LEU A O 1
ATOM 947 N N . ILE A 1 116 ? 35.883 -24.264 -32.372 1.00 92.00 116 ILE A N 1
ATOM 948 C CA . ILE A 1 116 ? 36.000 -25.675 -32.774 1.00 92.00 116 ILE A CA 1
ATOM 949 C C . ILE A 1 116 ? 35.861 -25.810 -34.294 1.00 92.00 116 ILE A C 1
ATOM 951 O O . ILE A 1 116 ? 36.694 -26.455 -34.923 1.00 92.00 116 ILE A O 1
ATOM 955 N N . VAL A 1 117 ? 34.856 -25.168 -34.897 1.00 90.50 117 VAL A N 1
ATOM 956 C CA . VAL A 1 117 ? 34.640 -25.215 -36.352 1.00 90.50 117 VAL A CA 1
ATOM 957 C C . VAL A 1 117 ? 35.842 -24.646 -37.106 1.00 90.50 117 VAL A C 1
ATOM 959 O O . VAL A 1 117 ? 36.311 -25.267 -38.055 1.00 90.50 117 VAL A O 1
ATOM 962 N N . VAL A 1 118 ? 36.382 -23.504 -36.672 1.00 89.69 118 VAL A N 1
ATOM 963 C CA . VAL A 1 118 ? 37.567 -22.894 -37.296 1.00 89.69 118 VAL A CA 1
ATOM 964 C C . VAL A 1 118 ? 38.802 -23.789 -37.153 1.00 89.69 118 VAL A C 1
ATOM 966 O O . VAL A 1 118 ? 39.546 -23.943 -38.119 1.00 89.69 118 VAL A O 1
ATOM 969 N N . CYS A 1 119 ? 39.013 -24.404 -35.986 1.00 86.44 119 CYS A N 1
ATOM 970 C CA . CYS A 1 119 ? 40.131 -25.320 -35.751 1.00 86.44 119 CYS A CA 1
ATOM 971 C C . CYS A 1 119 ? 40.017 -26.640 -36.525 1.00 86.44 119 CYS A C 1
ATOM 973 O O . CYS A 1 119 ? 41.046 -27.200 -36.873 1.00 86.44 119 CYS A O 1
ATOM 975 N N . CYS A 1 120 ? 38.807 -27.147 -36.776 1.00 86.50 120 CYS A N 1
ATOM 976 C CA . CYS A 1 120 ? 38.598 -28.381 -37.542 1.00 86.50 120 CYS A CA 1
ATOM 977 C C . CYS A 1 120 ? 38.568 -28.166 -39.062 1.00 86.50 120 CYS A C 1
ATOM 979 O O . CYS A 1 120 ? 38.719 -29.133 -39.805 1.00 86.50 120 CYS A O 1
ATOM 981 N N . TRP A 1 121 ? 38.312 -26.939 -39.530 1.00 79.94 121 TRP A N 1
ATOM 982 C CA . TRP A 1 121 ? 38.322 -26.611 -40.960 1.00 79.94 121 TRP A CA 1
ATOM 983 C C . TRP A 1 121 ? 39.736 -26.287 -41.460 1.00 79.94 121 TRP A C 1
ATOM 985 O O . TRP A 1 121 ? 40.058 -26.548 -42.618 1.00 79.94 121 TRP A O 1
ATOM 995 N N . ARG A 1 122 ? 40.582 -25.707 -40.606 1.00 57.03 122 ARG A N 1
ATOM 996 C CA . ARG A 1 122 ? 42.008 -25.534 -40.907 1.00 57.03 122 ARG A CA 1
ATOM 997 C C . ARG A 1 122 ? 42.765 -26.854 -40.869 1.00 57.03 122 ARG A C 1
ATOM 999 O O . ARG A 1 122 ? 43.683 -26.977 -41.707 1.00 57.03 122 ARG A O 1
#

pLDDT: mean 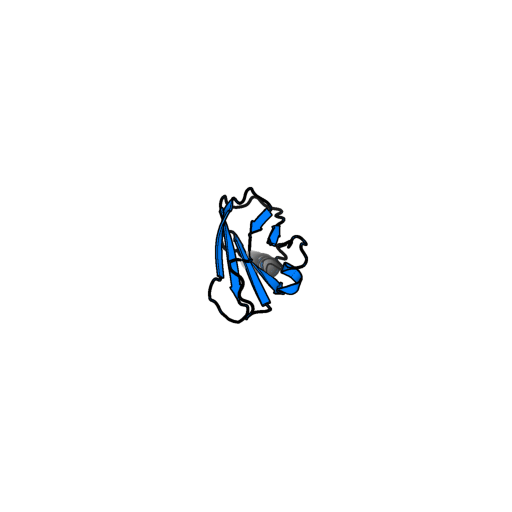75.34, std 13.08, range [42.0, 92.69]

Sequence (122 aa):
MLTITWEYTLPLPRYIHLQIYYENNPHVILQRLIDGGQNSIEIDIKDYLTEYSSLYIICLNIRHNKYCRNMQLEQIKSSSPLILSSNTQDNYQSLQFFYLLGGICLGAILVCIILIVVCCWR

Organism: NCBI:txid433720

Secondary structure (DSSP, 8-state):
-EEEEEE-SSPPPSEEEEEEEETTEEEEEEEEEEETT-SEEEE-GGGT--TT-SEEEEEEEETTEEEEEEEEHHHHHS---EEEE-----THHHHHHHHHHHHHHHHHHHHHHHHHHHHHH-

Foldseek 3Di:
DAKEFEDDPDQADQWKWKWKAAPPDPDTLDIDIDGSVDGMDDDPCVVRDDPPGQKMKIWIHGPPDIQIDIDGPVVRVVHDYHYRYPPPPPCVVVVVVVVVVVVVVVVVVVVVVVVVVVVVVD

Radius of gyration: 24.35 Å; chains: 1; bounding box: 60×41×61 Å